Protein AF-X1MP99-F1 (afdb_monomer_lite)

Secondary structure (DSSP, 8-state):
-EEEESS-HHHHHHHHHHHHHH--S--EEEEEES--HHHHHHHHHHHTTSSSEEEEEESS---HHHHHHHHHHH---SS--B--TT----TT-

Foldseek 3Di:
DEEEDEPPLPLLLQQLVLCQVADDPDEYEYEYALHDPVSLVSNVVSNV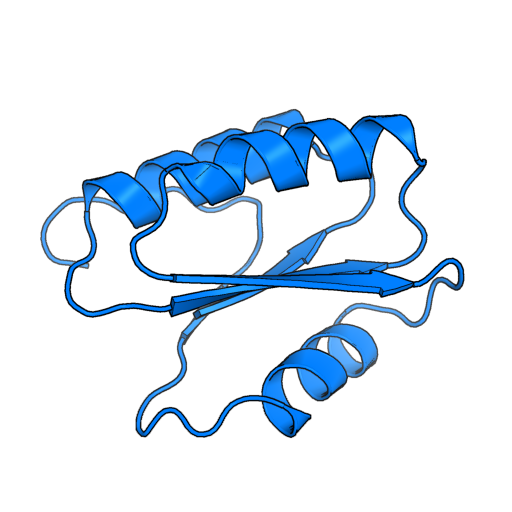SHPHYHYHYDNHHPDDVVRRVVSVVPDPDPDDDYDYSNDHDDHPD

pLDDT: mean 86.22, std 11.05, range [41.25, 96.44]

Organism: NCBI:txid412755

Sequence (93 aa):
MGYSYYNEAKITLRCIESVIKFSQNYRIIVTSDGSWHRKNQHVAEALKSAEAFLHLRSGIHVGFPANTNRALKVTTAKFIAVINNDLTVTENW

Radius of gyration: 12.13 Å; chains: 1; bounding box: 31×20×33 Å

Structure (mmCIF, N/CA/C/O backbone):
data_AF-X1MP99-F1
#
_entry.id   AF-X1MP99-F1
#
loop_
_atom_site.group_PDB
_atom_site.id
_atom_site.type_symbol
_atom_site.label_atom_id
_atom_site.label_alt_id
_atom_site.label_comp_id
_atom_site.label_asym_id
_atom_site.label_entity_id
_atom_site.label_seq_id
_atom_site.pdbx_PDB_ins_code
_atom_site.Cartn_x
_atom_site.Cartn_y
_atom_site.Cartn_z
_atom_site.occupancy
_atom_site.B_iso_or_equiv
_atom_site.auth_seq_id
_atom_site.auth_comp_id
_atom_site.auth_asym_id
_atom_site.auth_atom_id
_atom_site.pdbx_PDB_model_num
ATOM 1 N N . MET A 1 1 ? -5.303 1.017 1.656 1.00 55.97 1 MET A N 1
ATOM 2 C CA . MET A 1 1 ? -4.457 2.050 1.020 1.00 55.97 1 MET A CA 1
ATOM 3 C C . MET A 1 1 ? -3.817 1.517 -0.251 1.00 55.97 1 MET A C 1
ATOM 5 O O . MET A 1 1 ? -3.649 0.306 -0.357 1.00 55.97 1 MET A O 1
ATOM 9 N N . GLY A 1 2 ? -3.500 2.397 -1.204 1.00 41.25 2 GLY A N 1
ATOM 10 C CA . GLY A 1 2 ? -2.833 2.071 -2.469 1.00 41.25 2 GLY A CA 1
ATOM 11 C C . GLY A 1 2 ? -1.525 2.851 -2.638 1.00 41.25 2 GLY A C 1
ATOM 12 O O . GLY A 1 2 ? -1.540 4.064 -2.451 1.00 41.25 2 GLY A O 1
ATOM 13 N N . TYR A 1 3 ? -0.433 2.176 -3.013 1.00 61.91 3 TYR A N 1
ATOM 14 C CA . TYR A 1 3 ? 0.893 2.781 -3.229 1.00 61.91 3 TYR A CA 1
ATOM 15 C C . TYR A 1 3 ? 1.500 2.325 -4.551 1.00 61.91 3 TYR A C 1
ATOM 17 O O . TYR A 1 3 ? 1.376 1.153 -4.913 1.00 61.91 3 TYR A O 1
ATOM 25 N N . SER A 1 4 ? 2.225 3.218 -5.221 1.00 56.78 4 SER A N 1
ATOM 26 C CA . SER A 1 4 ? 3.081 2.919 -6.377 1.00 56.78 4 SER A CA 1
ATOM 27 C C . SER A 1 4 ? 4.544 3.157 -5.997 1.00 56.78 4 SER A C 1
ATOM 29 O O . SER A 1 4 ? 4.828 4.165 -5.359 1.00 56.78 4 SER A O 1
ATOM 31 N N . TYR A 1 5 ? 5.477 2.274 -6.382 1.00 60.25 5 TYR A N 1
ATOM 32 C CA . TYR A 1 5 ? 6.916 2.514 -6.174 1.00 60.25 5 TYR A CA 1
ATOM 33 C C . TYR A 1 5 ? 7.796 2.137 -7.378 1.00 60.25 5 TYR A C 1
ATOM 35 O O . TYR A 1 5 ? 7.561 1.141 -8.077 1.00 60.25 5 TYR A O 1
ATOM 43 N N . TYR A 1 6 ? 8.868 2.916 -7.561 1.00 57.06 6 TYR A N 1
ATOM 44 C CA . TYR A 1 6 ? 9.935 2.698 -8.536 1.00 57.06 6 TYR A CA 1
ATOM 45 C C . TYR A 1 6 ? 11.295 2.883 -7.858 1.00 57.06 6 TYR A C 1
ATOM 47 O O . TYR A 1 6 ? 11.609 3.955 -7.360 1.00 57.06 6 TYR A O 1
ATOM 55 N N . ASN A 1 7 ? 12.107 1.825 -7.814 1.00 57.72 7 ASN A N 1
ATOM 56 C CA . ASN A 1 7 ? 13.494 1.837 -7.332 1.00 57.72 7 ASN A CA 1
ATOM 57 C C . ASN A 1 7 ? 13.791 2.244 -5.866 1.00 57.72 7 ASN A C 1
ATOM 59 O O . ASN A 1 7 ? 14.875 1.909 -5.393 1.00 57.72 7 ASN A O 1
ATOM 63 N N . GLU A 1 8 ? 12.867 2.802 -5.093 1.00 66.25 8 GLU A N 1
ATOM 64 C CA . GLU A 1 8 ? 13.143 3.272 -3.724 1.00 66.25 8 GLU A CA 1
ATOM 65 C C . GLU A 1 8 ? 12.667 2.306 -2.629 1.00 66.25 8 GLU A C 1
ATOM 67 O O . GLU A 1 8 ? 11.801 2.615 -1.809 1.00 66.25 8 GLU A O 1
ATOM 72 N N . ALA A 1 9 ? 13.243 1.099 -2.600 1.00 66.94 9 ALA A N 1
ATOM 73 C CA . ALA A 1 9 ? 12.821 0.047 -1.669 1.00 66.94 9 ALA A CA 1
ATOM 74 C C . ALA A 1 9 ? 12.936 0.472 -0.192 1.00 66.94 9 ALA A C 1
ATOM 76 O O . ALA A 1 9 ? 12.029 0.192 0.579 1.00 66.94 9 ALA A O 1
ATOM 77 N N . LYS A 1 10 ? 14.006 1.181 0.204 1.00 74.69 10 LYS A N 1
ATOM 78 C CA . LYS A 1 10 ? 14.235 1.594 1.606 1.00 74.69 10 LYS A CA 1
ATOM 79 C C . LYS A 1 10 ? 13.199 2.592 2.118 1.00 74.69 10 LYS A 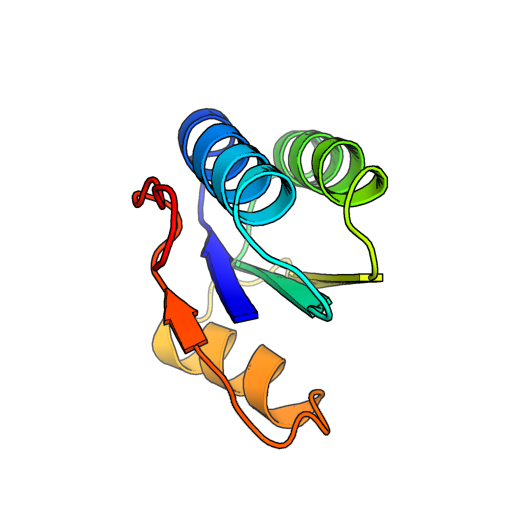C 1
ATOM 81 O O . LYS A 1 10 ? 12.754 2.474 3.252 1.00 74.69 10 LYS A O 1
ATOM 86 N N . ILE A 1 11 ? 12.832 3.570 1.296 1.00 79.19 11 ILE A N 1
ATOM 87 C CA . ILE A 1 11 ? 11.833 4.575 1.669 1.00 79.19 11 ILE A CA 1
ATOM 88 C C . ILE A 1 11 ? 10.446 3.917 1.715 1.00 79.19 11 ILE A C 1
ATOM 90 O O . ILE A 1 11 ? 9.723 4.056 2.696 1.00 79.19 11 ILE A O 1
ATOM 94 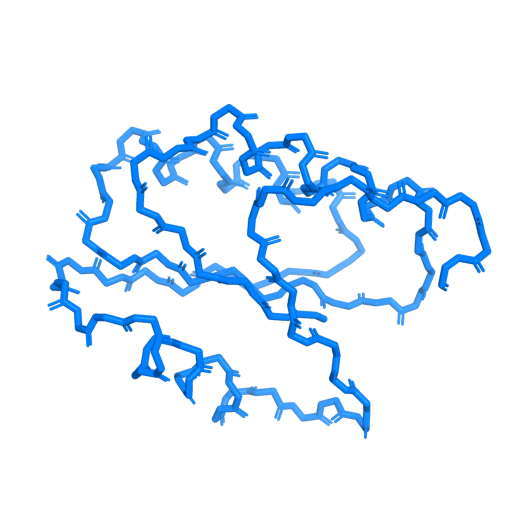N N . THR A 1 12 ? 10.152 3.076 0.720 1.00 82.88 12 THR A N 1
ATOM 95 C CA . THR A 1 12 ? 8.909 2.291 0.658 1.00 82.88 12 THR A CA 1
ATOM 96 C C . THR A 1 12 ? 8.743 1.374 1.875 1.00 82.88 12 THR A C 1
ATOM 98 O O . THR A 1 12 ? 7.643 1.260 2.404 1.00 82.88 12 THR A O 1
ATOM 101 N N . LEU A 1 13 ? 9.831 0.757 2.350 1.00 87.88 13 LEU A N 1
ATOM 102 C CA . LEU A 1 13 ? 9.855 -0.067 3.564 1.00 87.88 13 LEU A CA 1
ATOM 103 C C . LEU A 1 13 ? 9.402 0.729 4.795 1.00 87.88 13 LEU A C 1
ATOM 105 O O . LEU A 1 13 ? 8.467 0.311 5.468 1.00 87.88 13 LEU A O 1
ATOM 109 N N . ARG A 1 14 ? 9.988 1.910 5.032 1.00 89.81 14 ARG A N 1
ATOM 110 C CA . ARG A 1 14 ? 9.610 2.776 6.165 1.00 89.81 14 ARG A CA 1
ATOM 111 C C . ARG A 1 14 ? 8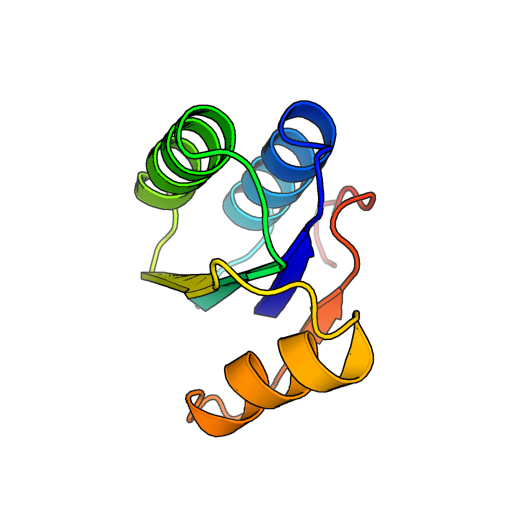.151 3.212 6.100 1.00 89.81 14 ARG A C 1
ATOM 113 O O . ARG A 1 14 ? 7.466 3.242 7.119 1.00 89.81 14 ARG A O 1
ATOM 120 N N . CYS A 1 15 ? 7.672 3.527 4.899 1.00 92.25 15 CYS A N 1
ATOM 121 C CA . CYS A 1 15 ? 6.278 3.884 4.682 1.00 92.25 15 CYS A CA 1
ATOM 122 C C . CYS A 1 15 ? 5.349 2.723 5.076 1.00 92.25 15 CYS A C 1
ATOM 124 O O . CYS A 1 15 ? 4.461 2.905 5.910 1.00 92.25 15 CYS A O 1
ATOM 126 N N . ILE A 1 16 ? 5.614 1.515 4.562 1.00 92.06 16 ILE A N 1
ATOM 127 C CA . ILE A 1 16 ? 4.860 0.296 4.892 1.00 92.06 16 ILE A CA 1
ATOM 128 C C . ILE A 1 16 ? 4.882 0.032 6.402 1.00 92.06 16 ILE A C 1
ATOM 130 O O . ILE A 1 16 ? 3.827 -0.173 6.993 1.00 92.06 16 ILE A O 1
ATOM 134 N N . GLU A 1 17 ? 6.052 0.090 7.037 1.00 94.00 17 GLU A N 1
ATOM 135 C CA . GLU A 1 17 ? 6.203 -0.126 8.480 1.00 94.00 17 GLU A CA 1
ATOM 136 C C . GLU A 1 17 ? 5.387 0.879 9.302 1.00 94.00 17 GLU A C 1
ATOM 138 O O . GLU A 1 17 ? 4.708 0.490 10.252 1.00 94.00 17 GLU A O 1
ATOM 143 N N . SER A 1 18 ? 5.397 2.162 8.923 1.00 94.88 18 SER A N 1
ATOM 144 C CA . SER A 1 18 ? 4.609 3.189 9.615 1.00 94.88 18 SER A CA 1
ATOM 145 C C . SER A 1 18 ? 3.103 2.942 9.494 1.00 94.88 18 SER A C 1
ATOM 147 O O . SER A 1 18 ? 2.381 3.044 10.483 1.00 94.88 18 SER A O 1
ATOM 149 N N . VAL A 1 19 ? 2.636 2.528 8.313 1.00 95.06 19 VAL A N 1
ATOM 150 C CA . VAL A 1 19 ? 1.225 2.203 8.063 1.00 95.06 19 VAL A CA 1
ATOM 151 C C . VAL A 1 19 ? 0.808 0.987 8.873 1.00 95.06 19 VAL A C 1
ATOM 153 O O . VAL A 1 19 ? -0.248 1.021 9.498 1.00 95.06 19 VAL A O 1
ATOM 156 N N . ILE A 1 20 ? 1.647 -0.052 8.911 1.00 95.19 20 ILE A N 1
ATO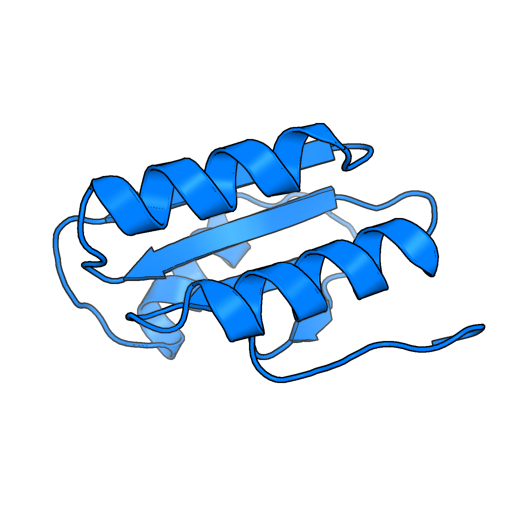M 157 C CA . ILE A 1 20 ? 1.387 -1.254 9.707 1.00 95.19 20 ILE A CA 1
ATOM 158 C C . ILE A 1 20 ? 1.283 -0.911 11.193 1.00 95.19 20 ILE A C 1
ATOM 160 O O . ILE A 1 20 ? 0.420 -1.439 11.887 1.00 95.19 20 ILE A O 1
ATOM 164 N N . LYS A 1 21 ? 2.148 -0.014 11.673 1.00 96.44 21 LYS A N 1
ATOM 165 C CA . LYS A 1 21 ? 2.212 0.370 13.082 1.00 96.44 21 LYS A CA 1
ATOM 166 C C . LYS A 1 21 ? 1.034 1.236 13.535 1.00 96.44 21 LYS A C 1
ATOM 168 O O . LYS A 1 21 ? 0.585 1.079 14.665 1.00 96.44 21 LYS A O 1
ATOM 173 N N . PHE A 1 22 ? 0.583 2.171 12.700 1.00 96.38 22 PHE A N 1
ATOM 174 C CA . PHE A 1 22 ? -0.347 3.230 13.111 1.00 96.38 22 PHE A CA 1
ATOM 175 C C . PHE A 1 22 ? -1.733 3.145 12.459 1.00 96.38 22 PHE A C 1
ATOM 177 O O . PHE A 1 22 ? -2.505 4.092 12.555 1.00 96.38 22 PHE A O 1
ATOM 184 N N . SER A 1 23 ? -2.068 2.033 11.802 1.00 94.56 23 SER A N 1
ATOM 185 C CA . SER A 1 23 ? -3.391 1.812 11.199 1.00 94.56 23 SER A CA 1
ATOM 186 C C . SER A 1 23 ? -4.045 0.559 11.772 1.00 94.56 23 SER A C 1
ATOM 188 O O . SER A 1 23 ? -3.357 -0.359 12.210 1.00 94.56 23 SER A O 1
ATOM 190 N N . GLN A 1 24 ? -5.375 0.498 11.729 1.00 93.44 24 GLN A N 1
ATOM 191 C CA . GLN A 1 24 ? -6.162 -0.678 12.112 1.00 93.44 24 GLN A CA 1
ATOM 192 C C . GLN A 1 24 ? -7.252 -0.947 11.074 1.00 93.44 24 GLN A C 1
ATOM 194 O O . GLN A 1 24 ? -7.706 -0.012 10.410 1.00 93.44 24 GLN A O 1
ATOM 199 N N . ASN A 1 25 ? -7.676 -2.209 10.943 1.00 93.94 25 ASN A N 1
ATOM 200 C CA . ASN A 1 25 ? -8.741 -2.634 10.026 1.00 93.94 25 ASN A CA 1
ATOM 201 C C . ASN A 1 25 ? -8.478 -2.171 8.582 1.00 93.94 25 ASN A C 1
ATOM 203 O O . ASN A 1 25 ? -9.302 -1.508 7.939 1.00 93.94 25 ASN A O 1
ATOM 207 N N . TYR A 1 26 ? -7.278 -2.470 8.087 1.00 94.56 26 TYR A N 1
ATOM 208 C CA . TYR A 1 26 ? -6.790 -1.969 6.806 1.00 94.56 26 TYR A CA 1
ATOM 209 C C . TYR A 1 26 ? -6.320 -3.095 5.884 1.00 94.56 26 TYR A C 1
ATOM 211 O O . TYR A 1 26 ? -6.040 -4.224 6.272 1.00 94.56 26 TYR A O 1
ATOM 219 N N . ARG A 1 27 ? -6.189 -2.746 4.602 1.00 94.88 27 ARG A N 1
ATOM 220 C CA . ARG A 1 27 ? -5.487 -3.550 3.598 1.00 94.88 27 ARG A CA 1
ATOM 221 C C . ARG A 1 27 ? -4.504 -2.674 2.843 1.00 94.88 27 ARG A C 1
ATOM 223 O O . ARG A 1 27 ? -4.881 -1.591 2.379 1.00 94.88 27 ARG A O 1
ATOM 230 N N . ILE A 1 28 ? -3.281 -3.155 2.656 1.00 95.00 28 ILE A N 1
ATOM 231 C CA . ILE A 1 28 ? -2.263 -2.480 1.845 1.00 95.00 28 ILE A CA 1
ATOM 232 C C . ILE A 1 28 ? -2.271 -3.060 0.430 1.00 95.00 28 ILE A C 1
ATOM 234 O O . ILE A 1 28 ? -2.081 -4.254 0.233 1.00 95.00 28 ILE A O 1
ATOM 238 N N . ILE A 1 29 ? -2.460 -2.221 -0.583 1.00 94.19 29 ILE A N 1
ATOM 239 C CA . ILE A 1 29 ? -2.248 -2.592 -1.982 1.00 94.19 29 ILE A CA 1
ATOM 240 C C . ILE A 1 29 ? -1.008 -1.852 -2.462 1.00 94.19 29 ILE A C 1
ATOM 242 O O . ILE A 1 29 ? -1.003 -0.626 -2.545 1.00 94.19 29 ILE A O 1
ATOM 246 N N . VAL A 1 30 ? 0.047 -2.590 -2.782 1.00 91.00 30 VAL A N 1
ATOM 247 C CA . VAL A 1 30 ? 1.274 -2.019 -3.337 1.00 91.00 30 VAL A CA 1
ATOM 248 C C . VAL A 1 30 ? 1.396 -2.436 -4.789 1.00 91.00 30 VAL A C 1
ATOM 250 O O . VAL A 1 30 ? 1.234 -3.604 -5.132 1.00 91.00 30 VAL A O 1
ATOM 253 N N . THR A 1 31 ? 1.708 -1.479 -5.646 1.00 88.38 31 THR A N 1
ATOM 254 C CA . THR A 1 31 ? 1.937 -1.677 -7.072 1.00 88.38 31 THR A CA 1
ATOM 255 C C . THR A 1 31 ? 3.394 -1.368 -7.407 1.00 88.38 31 THR A C 1
ATOM 257 O O . THR A 1 31 ? 3.913 -0.317 -7.031 1.00 88.38 31 THR A O 1
ATOM 260 N N . SER A 1 32 ? 4.078 -2.270 -8.114 1.00 85.12 32 SER A N 1
ATOM 261 C CA . SER A 1 32 ? 5.420 -2.008 -8.641 1.00 85.12 32 SER A CA 1
ATOM 262 C C . SER A 1 32 ? 5.378 -1.680 -10.130 1.00 85.12 32 SER A C 1
ATOM 264 O O . SER A 1 32 ? 4.737 -2.383 -10.915 1.00 85.12 32 SER A O 1
ATOM 266 N N . ASP A 1 33 ? 6.072 -0.605 -10.501 1.00 81.75 33 ASP A N 1
ATOM 267 C CA . ASP A 1 33 ? 6.031 -0.013 -11.841 1.00 81.75 33 ASP A CA 1
ATOM 268 C C . ASP A 1 33 ? 7.347 -0.247 -12.606 1.00 81.75 33 ASP A C 1
ATOM 270 O O . ASP A 1 33 ? 8.107 0.685 -12.863 1.00 81.75 33 ASP A O 1
ATOM 274 N N . GLY A 1 34 ? 7.684 -1.513 -12.879 1.00 74.62 34 GLY A N 1
ATOM 275 C CA . GLY A 1 34 ? 8.947 -1.883 -13.538 1.00 74.62 34 GLY A CA 1
ATOM 276 C C . GLY A 1 34 ? 10.154 -2.007 -12.597 1.00 74.62 34 GLY A C 1
ATOM 277 O O . GLY A 1 34 ? 11.299 -1.933 -13.034 1.00 74.62 34 GLY A O 1
ATOM 278 N N . SER A 1 35 ? 9.935 -2.188 -11.289 1.00 72.81 35 SER A N 1
ATOM 279 C CA . SER A 1 35 ? 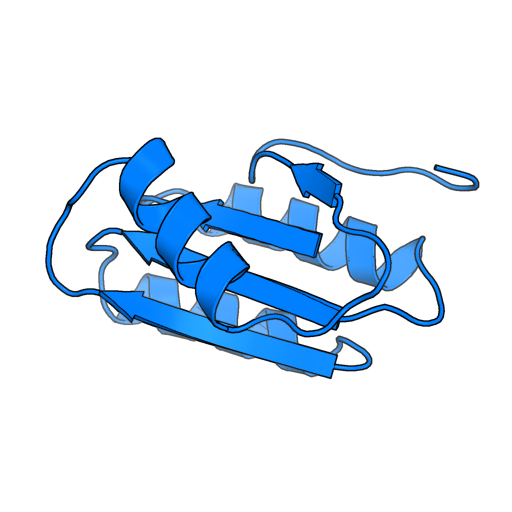11.034 -2.365 -10.323 1.00 72.81 35 SER A CA 1
ATOM 280 C C . SER A 1 35 ? 11.764 -3.708 -10.489 1.00 72.81 35 SER A C 1
ATOM 282 O O . SER A 1 35 ? 11.146 -4.738 -10.759 1.00 72.81 35 SER A O 1
ATOM 284 N N . TRP A 1 36 ? 13.076 -3.722 -10.222 1.00 73.88 36 TRP A N 1
ATOM 285 C CA . TRP A 1 36 ? 13.919 -4.929 -10.242 1.00 73.88 36 TRP A CA 1
ATOM 286 C C . TRP A 1 36 ? 13.410 -6.037 -9.307 1.00 73.88 36 TRP A C 1
ATOM 288 O O . TRP A 1 36 ? 12.921 -5.768 -8.206 1.00 73.88 36 TRP A O 1
ATOM 298 N N . HIS A 1 37 ? 13.618 -7.301 -9.695 1.00 77.25 37 HIS A N 1
ATOM 299 C CA . HIS A 1 37 ? 13.162 -8.486 -8.953 1.00 77.25 37 HIS A CA 1
ATOM 300 C C . HIS A 1 37 ? 13.518 -8.450 -7.456 1.00 77.25 37 HIS A C 1
ATOM 302 O O . HIS A 1 37 ? 12.646 -8.620 -6.606 1.00 77.25 37 HIS A O 1
ATOM 308 N N . ARG A 1 38 ? 14.774 -8.130 -7.120 1.00 78.62 38 ARG A N 1
ATOM 309 C CA . ARG A 1 38 ? 15.244 -8.071 -5.725 1.00 78.62 38 ARG A CA 1
ATOM 310 C C . ARG A 1 38 ? 14.521 -7.006 -4.889 1.00 78.62 38 ARG A C 1
ATOM 312 O O . ARG A 1 38 ? 14.224 -7.241 -3.724 1.00 78.62 38 ARG A O 1
ATOM 319 N N . LYS A 1 39 ? 14.187 -5.849 -5.475 1.00 78.38 39 LYS A N 1
ATOM 320 C CA . LYS A 1 39 ? 13.426 -4.797 -4.774 1.00 78.38 39 LYS A CA 1
ATOM 321 C C . LYS A 1 39 ? 11.983 -5.236 -4.520 1.00 78.38 39 LYS A C 1
ATOM 323 O O . LYS A 1 39 ? 11.470 -5.000 -3.432 1.00 78.38 39 LYS A O 1
ATOM 328 N N . ASN A 1 40 ? 11.374 -5.944 -5.477 1.00 81.25 40 ASN A N 1
ATOM 329 C CA . ASN A 1 40 ? 10.054 -6.543 -5.275 1.00 81.25 40 ASN A CA 1
ATOM 330 C C . ASN A 1 40 ? 10.043 -7.544 -4.113 1.00 81.25 40 ASN A C 1
ATOM 332 O O . ASN A 1 40 ? 9.078 -7.559 -3.359 1.00 81.25 40 ASN A O 1
ATOM 336 N N . GLN A 1 41 ? 11.098 -8.348 -3.951 1.00 85.94 41 GLN A N 1
ATOM 337 C CA . GLN A 1 41 ? 11.193 -9.309 -2.847 1.00 85.94 41 GLN A CA 1
ATOM 338 C C . GLN A 1 41 ? 11.265 -8.623 -1.480 1.00 85.94 41 GLN A C 1
ATOM 340 O O . GLN A 1 41 ? 10.555 -9.035 -0.572 1.00 85.94 41 GLN A O 1
ATOM 345 N N . HIS A 1 42 ? 12.057 -7.556 -1.335 1.00 86.88 42 HIS A N 1
ATOM 346 C CA . HIS A 1 42 ? 12.131 -6.825 -0.063 1.00 86.88 42 HIS A CA 1
ATOM 347 C C . HIS A 1 42 ? 10.785 -6.202 0.327 1.00 86.88 42 HIS A C 1
ATOM 349 O O . HIS A 1 42 ? 10.388 -6.267 1.485 1.00 86.88 42 HIS A O 1
ATOM 355 N N . VAL A 1 43 ? 10.066 -5.625 -0.642 1.00 88.12 43 VAL A N 1
ATOM 356 C CA . VAL A 1 43 ? 8.727 -5.072 -0.395 1.00 88.12 43 VAL A CA 1
ATOM 357 C C . VAL A 1 43 ? 7.736 -6.180 -0.043 1.00 88.12 43 VAL A C 1
ATOM 359 O O . VAL A 1 43 ? 6.969 -6.026 0.900 1.00 88.12 43 VAL A O 1
ATOM 362 N N . ALA A 1 44 ? 7.773 -7.310 -0.754 1.00 90.19 44 ALA A N 1
ATOM 363 C CA . ALA A 1 44 ? 6.920 -8.453 -0.447 1.00 90.19 44 ALA A CA 1
ATOM 364 C C . ALA A 1 44 ? 7.167 -8.997 0.968 1.00 90.19 44 ALA A C 1
ATOM 366 O O . ALA A 1 44 ? 6.209 -9.357 1.642 1.00 90.19 44 ALA A O 1
ATOM 367 N N . GLU A 1 45 ? 8.422 -9.025 1.428 1.00 92.25 45 GLU A N 1
ATOM 368 C CA . GLU A 1 45 ? 8.760 -9.448 2.789 1.00 92.25 45 GLU A CA 1
ATOM 369 C C . GLU A 1 45 ? 8.156 -8.512 3.839 1.00 92.25 45 GLU A C 1
ATOM 371 O O . GLU A 1 45 ? 7.497 -8.971 4.765 1.00 92.25 45 GLU A O 1
ATOM 376 N N . ALA A 1 46 ? 8.304 -7.200 3.657 1.00 91.12 46 ALA A N 1
ATOM 377 C CA . ALA A 1 46 ? 7.778 -6.206 4.592 1.00 91.12 46 ALA A CA 1
ATOM 378 C C . ALA A 1 46 ? 6.251 -6.226 4.704 1.00 91.12 46 ALA A C 1
ATOM 380 O O . ALA A 1 46 ? 5.692 -5.983 5.771 1.00 91.12 46 ALA A O 1
ATOM 381 N N . LEU A 1 47 ? 5.569 -6.543 3.602 1.00 93.94 47 LEU A N 1
ATOM 382 C CA . LEU A 1 47 ? 4.115 -6.631 3.572 1.00 93.94 47 LEU A CA 1
ATOM 383 C C . LEU A 1 47 ? 3.561 -7.819 4.365 1.00 93.94 47 LEU A C 1
ATOM 385 O O . LEU A 1 47 ? 2.395 -7.773 4.745 1.00 93.94 47 LEU A O 1
ATOM 389 N N . LYS A 1 48 ? 4.361 -8.855 4.657 1.00 94.25 48 LYS A N 1
ATOM 390 C CA . LYS A 1 48 ? 3.895 -10.035 5.408 1.00 94.25 48 LYS A CA 1
ATOM 391 C C . LYS A 1 48 ? 3.417 -9.712 6.822 1.00 94.25 48 LYS A C 1
ATOM 393 O O . LYS A 1 48 ? 2.620 -10.469 7.362 1.00 94.25 48 LYS A O 1
ATOM 398 N N . SER A 1 49 ? 3.891 -8.612 7.401 1.00 94.19 49 SER A N 1
ATOM 399 C CA . SER A 1 49 ? 3.476 -8.156 8.731 1.00 94.19 49 SER A CA 1
ATOM 400 C C . SER A 1 49 ? 2.177 -7.340 8.718 1.00 94.19 49 SER A C 1
ATOM 402 O O . SER A 1 49 ? 1.707 -6.941 9.778 1.00 94.19 49 SER A O 1
ATOM 404 N N . ALA A 1 50 ? 1.609 -7.048 7.543 1.00 94.56 50 ALA A N 1
ATOM 405 C CA . ALA A 1 50 ? 0.350 -6.318 7.426 1.00 94.56 50 ALA A CA 1
ATOM 406 C C . ALA A 1 50 ? -0.858 -7.226 7.701 1.00 94.56 50 ALA A C 1
ATOM 408 O O . ALA A 1 50 ? -0.833 -8.406 7.355 1.00 94.56 50 ALA A O 1
ATOM 409 N N . GLU A 1 51 ? -1.951 -6.655 8.225 1.00 92.88 51 GLU A N 1
ATOM 410 C CA . GLU A 1 51 ? -3.219 -7.382 8.447 1.00 92.88 51 GLU A CA 1
ATOM 411 C C . GLU A 1 51 ? -3.725 -8.063 7.165 1.00 92.88 51 GLU A C 1
ATOM 413 O O . GLU A 1 51 ? -4.142 -9.221 7.164 1.00 92.88 51 GLU A O 1
ATOM 418 N N . ALA A 1 52 ? -3.662 -7.335 6.051 1.00 94.56 52 ALA A N 1
ATOM 419 C CA . ALA A 1 52 ? -3.944 -7.841 4.722 1.00 94.56 52 ALA A CA 1
ATOM 420 C C . ALA A 1 52 ? -3.137 -7.054 3.690 1.00 94.56 52 ALA A C 1
ATOM 422 O O . ALA A 1 52 ? -3.032 -5.824 3.766 1.00 94.56 52 ALA A O 1
ATOM 423 N N . PHE A 1 53 ? -2.625 -7.738 2.666 1.00 95.69 53 PHE A N 1
ATOM 424 C CA . PHE A 1 53 ? -1.922 -7.068 1.580 1.00 95.69 53 PHE A CA 1
ATOM 425 C C . PHE A 1 53 ? -2.164 -7.687 0.203 1.00 95.69 53 PHE A C 1
ATOM 427 O O . PHE A 1 53 ? -2.530 -8.851 0.064 1.00 95.69 53 PHE A O 1
ATOM 434 N N . LEU A 1 54 ? -1.929 -6.881 -0.831 1.00 94.44 54 LEU A N 1
ATOM 435 C CA . LEU A 1 54 ? -1.861 -7.305 -2.222 1.00 94.44 54 LEU A CA 1
ATOM 436 C C . LEU A 1 54 ? -0.685 -6.604 -2.903 1.00 94.44 54 LEU A C 1
ATOM 438 O O . LEU A 1 54 ? -0.630 -5.376 -2.945 1.00 94.44 54 LEU A O 1
ATOM 442 N N . HIS A 1 55 ? 0.243 -7.379 -3.466 1.00 92.38 55 HIS A N 1
ATOM 443 C CA . HIS A 1 55 ? 1.388 -6.849 -4.209 1.00 92.38 55 HIS A CA 1
ATOM 444 C C . HIS A 1 55 ? 1.208 -7.079 -5.712 1.00 92.38 55 HIS A C 1
ATOM 446 O O . HIS A 1 55 ? 1.469 -8.159 -6.239 1.00 92.38 55 HIS A O 1
ATOM 452 N N . LEU A 1 56 ? 0.758 -6.043 -6.415 1.00 90.25 56 LEU A N 1
ATOM 453 C CA . LEU A 1 56 ? 0.604 -6.042 -7.864 1.00 90.25 56 LEU A CA 1
ATOM 454 C C . LEU A 1 56 ? 1.942 -5.701 -8.520 1.00 90.25 56 LEU A C 1
ATOM 456 O O . LEU A 1 56 ? 2.481 -4.616 -8.318 1.00 90.25 56 LEU A O 1
ATOM 460 N N . ARG A 1 57 ? 2.489 -6.609 -9.327 1.00 87.06 57 ARG A N 1
ATOM 461 C CA . ARG A 1 57 ? 3.789 -6.407 -9.982 1.00 87.06 57 ARG A CA 1
ATOM 462 C C . ARG A 1 57 ? 3.616 -6.189 -11.479 1.00 87.06 57 ARG A C 1
ATOM 464 O O . ARG A 1 57 ? 2.823 -6.878 -12.116 1.00 87.06 57 ARG A O 1
ATOM 471 N N . SER A 1 58 ? 4.346 -5.229 -12.039 1.00 80.62 58 SER A N 1
ATOM 472 C CA . SER A 1 58 ? 4.475 -5.027 -13.486 1.00 80.62 58 SER A CA 1
ATOM 473 C C . SER A 1 58 ? 5.941 -4.979 -13.875 1.00 80.62 58 SER A C 1
ATOM 475 O O . SER A 1 58 ? 6.731 -4.304 -13.217 1.00 80.62 58 SER A O 1
ATOM 477 N N . GLY A 1 59 ? 6.294 -5.677 -14.956 1.00 77.25 59 GLY A N 1
ATOM 478 C CA . GLY A 1 59 ? 7.602 -5.544 -15.603 1.00 77.25 59 GLY A CA 1
ATOM 479 C C . GLY A 1 59 ? 7.705 -4.319 -16.518 1.00 77.25 59 GLY A C 1
ATOM 480 O O . GLY A 1 59 ? 8.784 -4.027 -17.013 1.00 77.25 59 GLY A O 1
ATOM 481 N N . ILE A 1 60 ? 6.595 -3.611 -16.743 1.00 79.69 60 ILE A N 1
ATOM 482 C CA . ILE A 1 60 ? 6.502 -2.458 -17.642 1.00 79.69 60 ILE A CA 1
ATOM 483 C C . ILE A 1 60 ? 6.263 -1.205 -16.804 1.00 79.69 60 ILE A C 1
ATOM 485 O O . ILE A 1 60 ? 5.384 -1.221 -15.937 1.00 79.69 60 ILE A O 1
ATOM 489 N N . HIS A 1 61 ? 7.029 -0.151 -17.094 1.00 84.12 61 HIS A N 1
ATOM 490 C CA . HIS A 1 61 ? 6.853 1.181 -16.526 1.00 84.12 61 HIS A CA 1
ATOM 491 C C . HIS A 1 61 ? 5.702 1.902 -17.245 1.00 84.12 61 HIS A C 1
ATOM 493 O O . HIS A 1 61 ? 5.815 2.226 -18.426 1.00 84.12 61 HIS A O 1
ATOM 499 N N . VAL A 1 62 ? 4.580 2.100 -16.555 1.00 85.44 62 VAL A N 1
ATOM 500 C CA . VAL A 1 62 ? 3.349 2.723 -17.079 1.00 85.44 62 VAL A CA 1
ATOM 501 C C . VAL A 1 62 ? 3.049 4.079 -16.434 1.00 85.44 62 VAL A C 1
ATOM 503 O O . VAL A 1 62 ? 2.110 4.761 -16.844 1.00 85.44 62 VAL A O 1
ATOM 506 N N . GLY A 1 63 ? 3.841 4.478 -15.438 1.00 84.19 63 GLY A N 1
ATOM 507 C CA . GLY A 1 63 ? 3.703 5.740 -14.729 1.00 84.19 63 GLY A CA 1
ATOM 508 C C . GLY A 1 63 ? 2.691 5.687 -13.583 1.00 84.19 63 GLY A C 1
ATOM 509 O O . GLY A 1 63 ? 1.795 4.838 -13.518 1.00 84.19 63 GLY A O 1
ATOM 510 N N . PHE A 1 64 ? 2.818 6.653 -12.669 1.00 84.62 64 PHE A N 1
ATOM 511 C CA . PHE A 1 64 ? 2.069 6.694 -11.411 1.00 84.62 64 PHE A CA 1
ATOM 512 C C . PHE A 1 64 ? 0.538 6.639 -11.582 1.00 84.62 64 PHE A C 1
ATOM 514 O O . PHE A 1 64 ? -0.077 5.776 -10.953 1.00 84.62 64 PHE A O 1
ATOM 521 N N . PRO A 1 65 ? -0.115 7.461 -12.434 1.00 88.94 65 PRO A N 1
ATOM 522 C CA . PRO A 1 65 ? -1.576 7.441 -12.536 1.00 88.94 65 PRO A CA 1
ATOM 523 C C . PRO A 1 65 ? -2.114 6.099 -13.039 1.00 88.94 65 PRO A C 1
ATOM 525 O O . PRO A 1 65 ? -3.068 5.555 -12.484 1.00 88.94 65 PRO A O 1
ATOM 528 N N . ALA A 1 66 ? -1.479 5.525 -14.065 1.00 89.62 66 ALA A N 1
ATOM 529 C CA . ALA A 1 66 ? -1.887 4.240 -14.623 1.00 89.62 66 ALA A CA 1
ATOM 530 C C . ALA A 1 66 ? -1.697 3.105 -13.610 1.00 89.62 66 ALA A C 1
ATOM 532 O O . ALA A 1 66 ? -2.562 2.238 -13.471 1.00 89.62 66 ALA A O 1
ATOM 533 N N . ASN A 1 67 ? -0.592 3.130 -12.869 1.00 87.56 67 ASN A N 1
ATOM 534 C CA . ASN A 1 67 ? -0.291 2.122 -11.868 1.00 87.56 67 ASN A CA 1
ATOM 535 C C . ASN A 1 67 ? -1.239 2.208 -10.656 1.00 87.56 67 ASN A C 1
ATOM 537 O O . ASN A 1 67 ? -1.806 1.196 -10.242 1.00 87.56 67 ASN A O 1
ATOM 541 N N . THR A 1 68 ? -1.533 3.419 -10.180 1.00 90.50 68 THR A N 1
ATOM 542 C CA . THR A 1 68 ? -2.545 3.669 -9.142 1.00 90.50 68 THR A CA 1
ATOM 543 C C . THR A 1 68 ? -3.931 3.202 -9.590 1.00 90.50 68 THR A C 1
ATOM 545 O O . THR A 1 68 ? -4.611 2.486 -8.853 1.00 90.50 68 THR A O 1
ATOM 548 N N . ASN A 1 69 ? -4.331 3.486 -10.832 1.00 92.50 69 ASN A N 1
ATOM 549 C CA . ASN A 1 69 ? -5.607 3.018 -11.380 1.00 92.50 69 ASN A CA 1
ATOM 550 C C . ASN A 1 69 ? -5.725 1.485 -11.405 1.00 92.50 69 ASN A C 1
ATOM 552 O O . ASN A 1 69 ? -6.822 0.953 -11.247 1.00 92.50 69 ASN A O 1
ATOM 556 N N . ARG A 1 70 ? -4.619 0.747 -11.565 1.00 92.12 70 ARG A N 1
ATOM 557 C CA . ARG A 1 70 ? -4.632 -0.725 -11.478 1.00 92.12 70 ARG A CA 1
ATOM 558 C C . ARG A 1 70 ? -4.953 -1.208 -10.064 1.00 92.12 70 ARG A C 1
ATOM 560 O O . ARG A 1 70 ? -5.735 -2.143 -9.928 1.00 92.12 70 ARG A O 1
ATOM 567 N N . ALA A 1 71 ? -4.414 -0.560 -9.029 1.00 92.50 71 ALA A N 1
ATOM 568 C CA . ALA A 1 71 ? -4.777 -0.859 -7.640 1.00 92.50 71 ALA A CA 1
ATOM 569 C C . ALA A 1 71 ? -6.250 -0.538 -7.348 1.00 92.50 71 ALA A C 1
ATOM 571 O O . ALA A 1 71 ? -6.944 -1.328 -6.709 1.00 92.50 71 ALA A O 1
ATOM 572 N N . LEU A 1 72 ? -6.742 0.600 -7.846 1.00 93.12 72 LEU A N 1
ATOM 573 C CA . LEU A 1 72 ? -8.130 1.023 -7.643 1.00 93.12 72 LEU A CA 1
ATOM 574 C C . LEU A 1 72 ? -9.139 0.068 -8.295 1.00 93.12 72 LEU A C 1
ATOM 576 O O . LEU A 1 72 ? -10.203 -0.168 -7.738 1.00 93.12 72 LEU A O 1
ATOM 580 N N . LYS A 1 73 ? -8.795 -0.540 -9.435 1.00 94.75 73 LYS A N 1
ATOM 581 C CA . LYS A 1 73 ? -9.670 -1.503 -10.124 1.00 94.75 73 LYS A CA 1
ATOM 582 C C . LYS A 1 73 ? -9.863 -2.826 -9.381 1.00 94.75 73 LYS A C 1
ATOM 584 O O . LYS A 1 73 ? -10.848 -3.507 -9.634 1.00 94.75 73 LYS A O 1
ATOM 589 N N . VAL A 1 74 ? -8.928 -3.215 -8.512 1.00 94.06 74 VAL A N 1
ATOM 590 C CA . VAL A 1 74 ? -8.983 -4.512 -7.809 1.00 94.06 74 VAL A CA 1
ATOM 591 C C . VAL A 1 74 ? -9.495 -4.401 -6.375 1.00 94.06 74 VAL A C 1
ATOM 593 O O . VAL A 1 74 ? -9.729 -5.416 -5.721 1.00 94.06 74 VAL A O 1
ATOM 596 N N . THR A 1 75 ? -9.634 -3.184 -5.846 1.00 93.38 75 THR A N 1
ATOM 597 C CA . THR A 1 75 ? -10.110 -2.985 -4.479 1.00 93.38 75 THR A CA 1
ATOM 598 C C . THR A 1 75 ? -11.626 -2.857 -4.430 1.00 93.38 75 THR A C 1
ATOM 600 O O . THR A 1 75 ? -12.244 -2.180 -5.240 1.00 93.38 75 THR A O 1
ATOM 603 N N . THR A 1 76 ? -12.216 -3.482 -3.420 1.00 93.56 76 THR A N 1
ATOM 604 C CA . THR A 1 76 ? -13.638 -3.409 -3.062 1.00 93.56 76 THR A CA 1
ATOM 605 C C . THR A 1 76 ? -13.856 -2.630 -1.761 1.00 93.56 76 THR A C 1
ATOM 607 O O . THR A 1 76 ? -14.937 -2.661 -1.181 1.00 93.56 76 THR A O 1
ATOM 610 N N . ALA A 1 77 ? -12.807 -1.972 -1.253 1.00 93.81 77 ALA A N 1
ATOM 611 C CA . ALA A 1 77 ? -12.863 -1.236 0.002 1.00 93.81 77 ALA A CA 1
ATOM 612 C C . ALA A 1 77 ? -13.795 -0.021 -0.110 1.00 93.81 77 ALA A C 1
ATOM 614 O O . ALA A 1 77 ? -13.766 0.698 -1.106 1.00 93.81 77 ALA A O 1
ATOM 615 N N . LYS A 1 78 ? -14.566 0.241 0.951 1.00 95.38 78 LYS A N 1
ATOM 616 C CA . LYS A 1 78 ? -15.474 1.395 1.039 1.00 95.38 78 LYS A CA 1
ATOM 617 C C . LYS A 1 78 ? -14.735 2.737 1.006 1.00 95.38 78 LYS A C 1
ATOM 619 O O . LYS A 1 78 ? -15.247 3.704 0.455 1.00 95.38 78 LYS A O 1
ATOM 624 N N . PHE A 1 79 ? -13.539 2.781 1.592 1.00 94.94 79 PHE A N 1
ATOM 625 C CA . PHE A 1 79 ? -12.685 3.963 1.643 1.00 94.94 79 PHE A CA 1
ATOM 626 C C . PHE A 1 79 ? -11.283 3.623 1.151 1.00 94.94 79 PHE A C 1
ATOM 628 O O . PHE A 1 79 ? -10.766 2.528 1.395 1.00 94.94 79 PHE A O 1
ATOM 635 N N . ILE A 1 80 ? -10.669 4.569 0.444 1.00 94.50 80 ILE A N 1
ATOM 636 C CA . ILE A 1 80 ? -9.353 4.394 -0.158 1.00 94.50 80 ILE A CA 1
ATOM 637 C C . ILE A 1 80 ? -8.520 5.640 0.120 1.00 94.50 80 ILE A C 1
ATOM 639 O O . ILE A 1 80 ? -8.841 6.722 -0.355 1.00 94.50 80 ILE A O 1
ATOM 643 N N . ALA A 1 81 ? -7.413 5.455 0.834 1.00 92.62 81 ALA A N 1
ATOM 644 C CA . ALA A 1 81 ? -6.324 6.419 0.879 1.00 92.62 81 ALA A CA 1
ATOM 645 C C . ALA A 1 81 ? -5.251 6.008 -0.140 1.00 92.62 81 ALA A C 1
ATOM 647 O O . ALA A 1 81 ? -4.700 4.900 -0.067 1.00 92.62 81 ALA A O 1
ATOM 648 N N . VAL A 1 82 ? -4.998 6.880 -1.115 1.00 91.88 82 VAL A N 1
ATOM 649 C CA . VAL A 1 82 ? -3.855 6.787 -2.030 1.00 91.88 82 VAL A CA 1
ATOM 650 C C . VAL A 1 82 ? -2.770 7.664 -1.440 1.00 91.88 82 VAL A C 1
ATOM 652 O O . VAL A 1 82 ? -2.991 8.864 -1.293 1.00 91.88 82 VAL A O 1
ATOM 655 N N . ILE A 1 83 ? -1.628 7.085 -1.087 1.00 88.75 83 ILE A N 1
ATOM 656 C CA . ILE A 1 83 ? -0.522 7.871 -0.547 1.00 88.75 83 ILE A CA 1
ATOM 657 C C . ILE A 1 83 ? 0.786 7.486 -1.244 1.00 88.75 83 ILE A C 1
ATOM 659 O O . ILE A 1 83 ? 0.941 6.377 -1.767 1.00 88.75 83 ILE A O 1
ATOM 663 N N . ASN A 1 84 ? 1.717 8.432 -1.286 1.00 84.88 84 ASN A N 1
ATOM 664 C CA . ASN A 1 84 ? 3.032 8.226 -1.874 1.00 84.88 84 ASN A CA 1
ATOM 665 C C . ASN A 1 84 ? 3.904 7.321 -0.990 1.00 84.88 84 ASN A C 1
ATOM 667 O O . ASN A 1 84 ? 3.696 7.193 0.216 1.00 84.88 84 ASN A O 1
ATOM 671 N N . ASN A 1 85 ? 4.897 6.675 -1.599 1.00 82.56 85 ASN A N 1
ATOM 672 C CA . ASN A 1 85 ? 5.789 5.742 -0.912 1.00 82.56 85 ASN A CA 1
ATOM 673 C C . ASN A 1 85 ? 6.881 6.433 -0.070 1.00 82.56 85 ASN A C 1
ATOM 675 O O . ASN A 1 85 ? 7.690 5.730 0.531 1.00 82.56 85 ASN A O 1
ATOM 679 N N . ASP A 1 86 ? 6.923 7.768 -0.054 1.00 85.88 86 ASP A N 1
ATOM 680 C CA . ASP A 1 86 ? 7.881 8.630 0.652 1.00 85.88 86 ASP A CA 1
ATOM 681 C C . ASP A 1 86 ? 7.316 9.315 1.906 1.00 85.88 86 ASP A C 1
ATOM 683 O O . ASP A 1 86 ? 7.962 10.175 2.502 1.00 85.88 86 ASP A O 1
ATOM 687 N N . LEU A 1 87 ? 6.139 8.882 2.354 1.00 86.69 87 LEU A N 1
ATOM 688 C CA . LEU A 1 87 ? 5.481 9.385 3.555 1.00 86.69 87 LEU A CA 1
ATOM 689 C C . LEU A 1 87 ? 5.749 8.473 4.757 1.00 86.69 87 LEU A C 1
ATOM 691 O O . LEU A 1 87 ? 5.947 7.266 4.623 1.00 86.69 87 LEU A O 1
ATOM 695 N N . THR A 1 88 ? 5.707 9.051 5.953 1.00 91.69 88 THR A N 1
ATOM 696 C CA . THR A 1 88 ? 5.667 8.317 7.224 1.00 91.69 88 THR A CA 1
ATOM 697 C C . THR A 1 88 ? 4.421 8.767 7.961 1.00 91.69 88 THR A C 1
ATOM 699 O O . THR A 1 88 ? 4.284 9.954 8.249 1.00 91.69 88 THR A O 1
ATOM 702 N N . VAL A 1 89 ? 3.506 7.838 8.230 1.00 93.19 89 VAL A N 1
ATOM 703 C CA . VAL A 1 89 ? 2.299 8.146 9.005 1.00 93.19 89 VAL A CA 1
ATOM 704 C C . VAL A 1 89 ? 2.605 8.092 10.500 1.00 93.19 89 VAL A C 1
ATOM 706 O O . VAL A 1 89 ? 3.527 7.394 10.932 1.00 93.19 89 VAL A O 1
ATOM 709 N N . THR A 1 90 ? 1.849 8.848 11.288 1.00 94.06 90 THR A N 1
ATOM 710 C CA . THR A 1 90 ? 1.968 8.907 12.749 1.00 94.06 90 THR A CA 1
ATOM 711 C C . THR A 1 90 ? 0.677 8.442 13.407 1.00 94.06 90 THR A C 1
ATOM 713 O O . THR A 1 90 ? -0.300 8.129 12.733 1.00 94.06 90 THR A O 1
ATOM 716 N N . GLU A 1 91 ? 0.671 8.376 14.733 1.00 94.12 91 GLU A N 1
ATOM 717 C CA . GLU A 1 91 ? -0.526 8.043 15.499 1.00 94.12 91 GLU A CA 1
ATOM 718 C C . GLU A 1 91 ? -1.704 8.977 15.152 1.00 94.12 91 GLU A C 1
ATOM 720 O O . GLU A 1 91 ? -1.503 10.176 14.953 1.00 94.12 91 GLU A O 1
ATOM 725 N N . ASN A 1 92 ? -2.919 8.416 15.101 1.00 89.88 92 ASN A N 1
ATOM 726 C CA . ASN A 1 92 ? -4.184 9.114 14.815 1.00 89.88 92 ASN A CA 1
ATOM 727 C C . ASN A 1 92 ? -4.285 9.789 13.431 1.00 89.88 92 ASN A C 1
ATOM 729 O O . ASN A 1 92 ? -4.965 10.809 13.298 1.00 89.88 92 ASN A O 1
ATOM 733 N N . TRP A 1 93 ? -3.604 9.240 12.424 1.00 88.06 93 TRP A N 1
ATOM 734 C CA . TRP A 1 93 ? -3.714 9.689 11.033 1.00 88.06 93 TRP A CA 1
ATOM 735 C C . TRP A 1 93 ? -4.993 9.224 10.320 1.00 88.06 93 TRP A C 1
ATOM 737 O O . TRP A 1 93 ? -5.629 8.247 10.783 1.00 88.06 93 TRP A O 1
#

InterPro domains:
  IPR001173 Glycosyltransferase 2-like [PF00535] (5-93)
  IPR029044 Nucleotide-diphospho-sugar transferases [G3DSA:3.90.550.10] (4-93)
  IPR029044 Nucleotide-diphospho-sugar transferases [SSF53448] (6-93)